Protein AF-A0A0S8F3Q8-F1 (afdb_monomer)

Solvent-accessible surface area (backbone atoms only — not comparable to full-atom values): 7599 Å² total; per-residue (Å²): 143,81,84,89,82,84,86,81,87,75,80,85,73,81,70,74,82,72,79,75,75,90,48,71,65,18,79,54,52,71,33,63,52,77,71,87,79,61,23,72,83,41,18,54,37,55,55,30,52,75,74,62,44,78,69,48,36,73,27,58,84,40,68,64,66,42,50,43,76,32,18,19,84,88,39,83,33,92,33,64,33,40,64,67,51,54,52,47,71,50,64,45,72,55,90,74,18,66,50,36,66,76,51,71,64,51,62,57,64,65,72,47,34,41,91,90,78,44,37,52,66,132

Structure (mmCIF, N/CA/C/O backbone):
data_AF-A0A0S8F3Q8-F1
#
_entry.id   AF-A0A0S8F3Q8-F1
#
loop_
_atom_site.group_PDB
_atom_site.id
_atom_site.type_symbol
_atom_site.label_atom_id
_atom_site.label_alt_id
_atom_site.label_comp_id
_atom_site.label_asym_id
_atom_site.label_entity_id
_atom_site.label_seq_id
_atom_site.pdbx_PDB_ins_code
_atom_site.Cartn_x
_atom_site.Cartn_y
_atom_site.Cartn_z
_atom_site.occupancy
_atom_site.B_iso_or_equiv
_atom_site.auth_seq_id
_atom_site.auth_comp_id
_atom_site.auth_asym_id
_atom_site.auth_atom_id
_atom_site.pdbx_PDB_model_num
ATOM 1 N N . MET A 1 1 ? -60.033 -34.494 5.088 1.00 49.19 1 MET A N 1
ATOM 2 C CA . MET A 1 1 ? -58.836 -34.216 4.268 1.00 49.19 1 MET A CA 1
ATOM 3 C C . MET A 1 1 ? -59.072 -32.893 3.548 1.00 49.19 1 MET A C 1
ATOM 5 O O . MET A 1 1 ? -59.793 -32.881 2.564 1.00 49.19 1 MET A O 1
ATOM 9 N N . ALA A 1 2 ? -58.575 -31.785 4.103 1.00 42.06 2 ALA A N 1
ATOM 10 C CA . ALA A 1 2 ? -58.500 -30.457 3.478 1.00 42.06 2 ALA A CA 1
ATOM 11 C C . ALA A 1 2 ? -57.442 -29.640 4.258 1.00 42.06 2 ALA A C 1
ATOM 13 O O . ALA A 1 2 ? -57.366 -29.827 5.476 1.00 42.06 2 ALA A O 1
ATOM 14 N N . PRO A 1 3 ? -56.578 -28.839 3.607 1.00 51.31 3 PRO A N 1
ATOM 15 C CA . PRO A 1 3 ? -55.283 -28.472 4.171 1.00 51.31 3 PRO A CA 1
ATOM 16 C C . PRO A 1 3 ? -55.301 -27.143 4.937 1.00 51.31 3 PRO A C 1
ATOM 18 O O . PRO A 1 3 ? -56.044 -26.219 4.615 1.00 51.31 3 PRO A O 1
ATOM 21 N N . LEU A 1 4 ? -54.435 -27.064 5.949 1.00 46.41 4 LEU A N 1
ATOM 22 C CA . LEU A 1 4 ? -54.076 -25.851 6.682 1.00 46.41 4 LEU A CA 1
ATOM 23 C C . LEU A 1 4 ? -53.267 -24.923 5.763 1.00 46.41 4 LEU A C 1
ATOM 25 O O . LEU A 1 4 ? -52.204 -25.314 5.287 1.00 46.41 4 LEU A O 1
ATOM 29 N N . ILE A 1 5 ? -53.741 -23.694 5.545 1.00 50.25 5 ILE A N 1
ATOM 30 C CA . ILE A 1 5 ? -52.959 -22.619 4.919 1.00 50.25 5 ILE A CA 1
ATOM 31 C C . ILE A 1 5 ? -52.619 -21.614 6.020 1.00 50.25 5 ILE A C 1
ATOM 33 O O . ILE A 1 5 ? -53.462 -20.825 6.440 1.00 50.25 5 ILE A O 1
ATOM 37 N N . ALA A 1 6 ? -51.383 -21.677 6.512 1.00 52.00 6 ALA A N 1
ATOM 38 C CA . ALA A 1 6 ? -50.804 -20.652 7.369 1.00 52.00 6 ALA A CA 1
ATOM 39 C C . ALA A 1 6 ? -50.209 -19.556 6.473 1.00 52.00 6 ALA A C 1
ATOM 41 O O . ALA A 1 6 ? -49.229 -19.791 5.768 1.00 52.00 6 ALA A O 1
ATOM 42 N N . LEU A 1 7 ? -50.826 -18.372 6.469 1.00 50.19 7 LEU A N 1
ATOM 43 C CA . LEU A 1 7 ? -50.321 -17.203 5.754 1.00 50.19 7 LEU A CA 1
ATOM 44 C C . LEU A 1 7 ? -49.417 -16.393 6.691 1.00 50.19 7 LEU A C 1
ATOM 46 O O . LEU A 1 7 ? -49.870 -15.517 7.425 1.00 50.19 7 LEU A O 1
ATOM 50 N N . SER A 1 8 ? -48.131 -16.724 6.680 1.00 52.34 8 SER A N 1
ATOM 51 C CA . SER A 1 8 ? -47.081 -15.976 7.369 1.00 52.34 8 SER A CA 1
ATOM 52 C C . SER A 1 8 ? -46.687 -14.760 6.524 1.00 52.34 8 SER A C 1
ATOM 54 O O . SER A 1 8 ? -45.931 -14.888 5.565 1.00 52.34 8 SER A O 1
ATOM 56 N N . LEU A 1 9 ? -47.193 -13.573 6.864 1.00 53.88 9 LEU A N 1
ATOM 57 C CA . LEU A 1 9 ? -46.690 -12.303 6.331 1.00 53.88 9 LEU A CA 1
ATOM 58 C C . LEU A 1 9 ? -45.475 -11.866 7.157 1.00 53.88 9 LEU A C 1
ATOM 60 O O . LEU A 1 9 ? -45.615 -11.180 8.167 1.00 53.88 9 LEU A O 1
ATOM 64 N N . LEU A 1 10 ? -44.280 -12.275 6.732 1.00 53.91 10 LEU A N 1
ATOM 65 C CA . LEU A 1 10 ? -43.033 -11.641 7.155 1.00 53.91 10 LEU A CA 1
ATOM 66 C C . LEU A 1 10 ? -42.607 -10.653 6.070 1.00 53.91 10 LEU A C 1
ATOM 68 O O . LEU A 1 10 ? -42.487 -11.000 4.896 1.00 53.91 10 LEU A O 1
ATOM 72 N N . GLY A 1 11 ? -42.470 -9.397 6.491 1.00 50.75 11 GLY A N 1
ATOM 73 C CA . GLY A 1 11 ? -42.171 -8.261 5.638 1.00 50.75 11 GLY A CA 1
ATOM 74 C C . GLY A 1 11 ? -40.846 -8.411 4.901 1.00 50.75 11 GLY A C 1
ATOM 75 O O . GLY A 1 11 ? -39.816 -8.730 5.488 1.00 50.75 11 GLY A O 1
ATOM 76 N N . PHE A 1 12 ? -40.879 -8.101 3.609 1.00 48.00 12 PHE A N 1
ATOM 77 C CA . PHE A 1 12 ? -39.684 -7.788 2.844 1.00 48.00 12 PHE A CA 1
ATOM 78 C C . PHE A 1 12 ? -39.239 -6.371 3.220 1.00 48.00 12 PHE A C 1
ATOM 80 O O . PHE A 1 12 ? -39.685 -5.380 2.643 1.00 48.00 12 PHE A O 1
ATOM 87 N N . GLY A 1 13 ? -38.374 -6.274 4.229 1.00 48.28 13 GLY A N 1
ATOM 88 C CA . GLY A 1 13 ? -37.495 -5.123 4.359 1.00 48.28 13 GLY A CA 1
ATOM 89 C C . GLY A 1 13 ? -36.527 -5.156 3.184 1.00 48.28 13 GLY A C 1
ATOM 90 O O . GLY A 1 13 ? -35.714 -6.071 3.084 1.00 48.28 13 GLY A O 1
ATOM 91 N N . ALA A 1 14 ? -36.635 -4.187 2.278 1.00 51.44 14 ALA A N 1
ATOM 92 C CA . ALA A 1 14 ? -35.609 -3.935 1.279 1.00 51.44 14 ALA A CA 1
ATOM 93 C C . ALA A 1 14 ? -34.358 -3.419 2.008 1.00 51.44 14 ALA A C 1
ATOM 95 O O . ALA A 1 14 ? -34.162 -2.215 2.161 1.00 51.44 14 ALA A O 1
ATOM 96 N N . ALA A 1 15 ? -33.542 -4.344 2.515 1.00 49.25 15 ALA A N 1
ATOM 97 C CA . ALA A 1 15 ? -32.150 -4.059 2.800 1.00 49.25 15 ALA A CA 1
ATOM 98 C C . ALA A 1 15 ? -31.518 -3.681 1.458 1.00 49.25 15 ALA A C 1
ATOM 100 O O . ALA A 1 15 ? -31.532 -4.477 0.517 1.00 49.25 15 ALA A O 1
ATOM 101 N N . GLY A 1 16 ? -31.062 -2.431 1.348 1.00 41.97 16 GLY A N 1
ATOM 102 C CA . GLY A 1 16 ? -30.281 -1.986 0.202 1.00 41.97 16 GLY A CA 1
ATOM 103 C C . GLY A 1 16 ? -29.152 -2.982 -0.030 1.00 41.97 16 GLY A C 1
ATOM 104 O O . GLY A 1 16 ? -28.513 -3.417 0.927 1.00 41.97 16 GLY A O 1
ATOM 105 N N . ALA A 1 17 ? -28.969 -3.388 -1.284 1.00 40.53 17 ALA A N 1
ATOM 106 C CA . ALA A 1 17 ? -27.881 -4.267 -1.664 1.00 40.53 17 ALA A CA 1
ATOM 107 C C . ALA A 1 17 ? -26.564 -3.594 -1.261 1.00 40.53 17 ALA A C 1
ATOM 109 O O . ALA A 1 17 ? -26.127 -2.641 -1.905 1.00 40.53 17 ALA A O 1
ATOM 110 N N . ALA A 1 18 ? -25.962 -4.062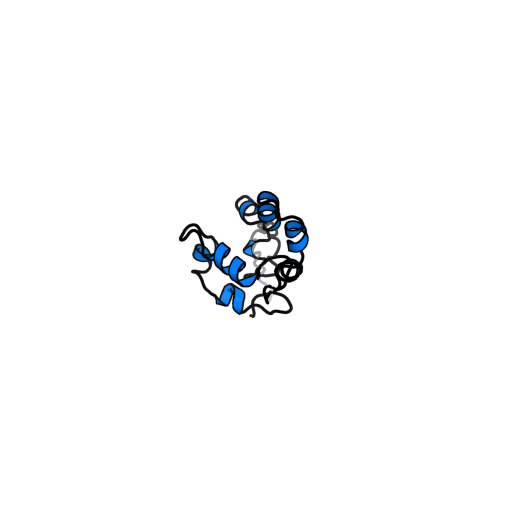 -0.170 1.00 48.56 18 ALA A N 1
ATOM 111 C CA . ALA A 1 18 ? -24.541 -3.878 0.031 1.00 48.56 18 ALA A CA 1
ATOM 112 C C . ALA A 1 18 ? -23.864 -4.569 -1.158 1.00 48.56 18 ALA A C 1
ATOM 114 O O . ALA A 1 18 ? -24.160 -5.735 -1.435 1.00 48.56 18 ALA A O 1
ATOM 115 N N . LEU A 1 19 ? -23.040 -3.834 -1.908 1.00 41.75 19 LEU A N 1
ATOM 116 C CA . LEU A 1 19 ? -22.158 -4.458 -2.887 1.00 41.75 19 LEU A CA 1
ATOM 117 C C . LEU A 1 19 ? -21.297 -5.469 -2.125 1.00 41.75 19 LEU A C 1
ATOM 119 O O . LEU A 1 19 ? -20.796 -5.157 -1.044 1.00 41.75 19 LEU A O 1
ATOM 123 N N . ALA A 1 20 ? -21.226 -6.697 -2.632 1.00 40.59 20 ALA A N 1
ATOM 124 C CA . ALA A 1 20 ? -20.398 -7.725 -2.028 1.00 40.59 20 ALA A CA 1
ATOM 125 C C . ALA A 1 20 ? -18.935 -7.267 -2.083 1.00 40.59 20 ALA A C 1
ATOM 127 O O . ALA A 1 20 ? -18.471 -6.810 -3.127 1.00 40.59 20 ALA A O 1
ATOM 128 N N . ASP A 1 21 ? -18.238 -7.359 -0.950 1.00 40.25 21 ASP A N 1
ATOM 129 C CA . ASP A 1 21 ? -16.780 -7.303 -0.926 1.00 40.25 21 ASP A CA 1
ATOM 130 C C . ASP A 1 21 ? -16.300 -8.590 -1.591 1.00 40.25 21 ASP A C 1
ATOM 132 O O . ASP A 1 21 ? -16.385 -9.670 -1.005 1.00 40.25 21 ASP A O 1
ATOM 136 N N . ASP A 1 22 ? -15.899 -8.483 -2.854 1.00 36.69 22 ASP A N 1
ATOM 137 C CA . ASP A 1 22 ? -15.490 -9.633 -3.653 1.00 36.69 22 ASP A CA 1
ATOM 138 C C . ASP A 1 22 ? -14.243 -10.328 -3.061 1.00 36.69 22 ASP A C 1
ATOM 140 O O . ASP A 1 22 ? -13.948 -11.453 -3.461 1.00 36.69 22 ASP A O 1
ATOM 144 N N . TYR A 1 23 ? -13.516 -9.694 -2.120 1.00 44.12 23 TYR A N 1
ATOM 145 C CA . TYR A 1 23 ? -12.223 -10.179 -1.619 1.00 44.12 23 TYR A CA 1
ATOM 146 C C . TYR A 1 23 ? -11.959 -9.794 -0.146 1.00 44.12 23 TYR A C 1
ATOM 148 O O . TYR A 1 23 ? -11.068 -8.975 0.133 1.00 44.12 23 TYR A O 1
ATOM 156 N N . PRO A 1 24 ? -12.678 -10.395 0.819 1.00 45.28 24 PRO A N 1
ATOM 157 C CA . PRO A 1 24 ? -12.474 -10.112 2.234 1.00 45.28 24 PRO A CA 1
ATOM 158 C C . PRO A 1 24 ? -11.023 -10.409 2.660 1.00 45.28 24 PRO A C 1
ATOM 160 O O . PRO A 1 24 ? -10.448 -11.439 2.325 1.00 45.28 24 PRO A O 1
ATOM 163 N N . GLU A 1 25 ? -10.434 -9.479 3.417 1.00 56.44 25 GLU A N 1
ATOM 164 C CA . GLU A 1 25 ? -9.136 -9.611 4.106 1.00 56.44 25 GLU A CA 1
ATOM 165 C C . GLU A 1 25 ? -7.846 -9.646 3.241 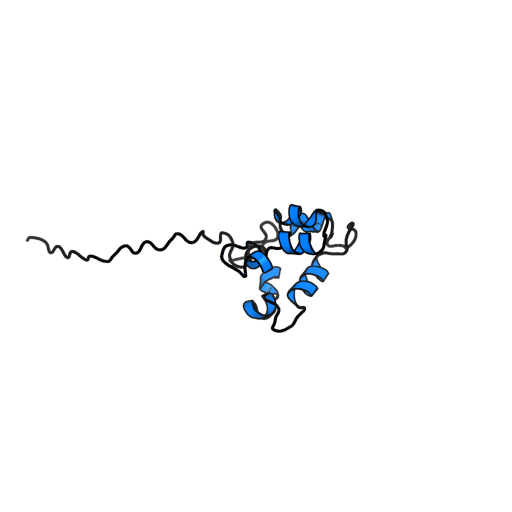1.00 56.44 25 GLU A C 1
ATOM 167 O O . GLU A 1 25 ? -6.763 -9.841 3.783 1.00 56.44 25 GLU A O 1
ATOM 172 N N . GLY A 1 26 ? -7.903 -9.366 1.928 1.00 60.34 26 GLY A N 1
ATOM 173 C CA . GLY A 1 26 ? -6.709 -9.128 1.083 1.00 60.34 26 GLY A CA 1
ATOM 174 C C . GLY A 1 26 ? -6.212 -7.667 1.090 1.00 60.34 26 GLY A C 1
ATOM 175 O O . GLY A 1 26 ? -6.850 -6.791 1.680 1.00 60.34 26 GLY A O 1
ATOM 176 N N . CYS A 1 27 ? -5.122 -7.342 0.368 1.00 64.06 27 CYS A N 1
ATOM 177 C CA . CYS A 1 27 ? -4.576 -5.965 0.285 1.00 64.06 27 CYS A CA 1
ATOM 178 C C . CYS A 1 27 ? -5.618 -4.906 -0.106 1.00 64.06 27 CYS A C 1
ATOM 180 O O . CYS A 1 27 ? -5.546 -3.753 0.320 1.00 64.06 27 CYS A O 1
ATOM 182 N N . VAL A 1 28 ? -6.563 -5.280 -0.965 1.00 60.66 28 VAL A N 1
ATOM 183 C CA . VAL A 1 28 ? -7.567 -4.358 -1.496 1.00 60.66 28 VAL A CA 1
ATOM 184 C C . VAL A 1 28 ? -8.736 -4.154 -0.537 1.00 60.66 28 VAL A C 1
ATOM 186 O O . VAL A 1 28 ? -9.321 -3.081 -0.582 1.00 60.66 28 VAL A O 1
ATOM 189 N N . SER A 1 29 ? -8.992 -5.071 0.403 1.00 63.31 29 SER A N 1
ATOM 190 C CA . SER A 1 29 ? -10.147 -5.027 1.321 1.00 63.31 29 SER A CA 1
ATOM 191 C C . SER A 1 29 ? -10.229 -3.743 2.162 1.00 63.31 29 SER A C 1
ATOM 193 O O . SER A 1 29 ? -11.310 -3.231 2.437 1.00 63.31 29 SER A O 1
ATOM 195 N N . CYS A 1 30 ? -9.083 -3.167 2.543 1.00 66.81 30 CYS A N 1
ATOM 196 C CA . CYS A 1 30 ? -9.023 -1.907 3.297 1.00 66.81 30 CYS A CA 1
ATOM 197 C C . CYS A 1 30 ? -8.815 -0.667 2.409 1.00 66.81 30 CYS A C 1
ATOM 199 O O . CYS A 1 30 ? -9.027 0.459 2.864 1.00 66.81 30 CYS A O 1
ATOM 201 N N . HIS A 1 31 ? -8.389 -0.859 1.158 1.00 75.88 31 HIS A N 1
ATOM 202 C CA . HIS A 1 31 ? -8.018 0.214 0.232 1.00 75.88 31 HIS A CA 1
ATOM 203 C C . HIS A 1 31 ? -9.068 0.478 -0.867 1.00 75.88 31 HIS A C 1
ATOM 205 O O . HIS A 1 31 ? -8.966 1.495 -1.557 1.00 75.88 31 HIS A O 1
ATOM 211 N N . VAL A 1 32 ? -10.093 -0.371 -1.012 1.00 64.50 32 VAL A N 1
ATOM 212 C CA . VAL A 1 32 ? -11.262 -0.206 -1.902 1.00 64.50 32 VAL A CA 1
ATOM 213 C C . VAL A 1 32 ? -12.369 0.553 -1.174 1.00 64.50 32 VAL A C 1
ATOM 215 O O . VAL A 1 32 ? -13.308 0.007 -0.618 1.00 64.50 32 VAL A O 1
ATOM 218 N N . GLY A 1 33 ? -12.184 1.862 -1.047 1.00 56.34 33 GLY A N 1
ATOM 219 C CA . GLY A 1 33 ? -13.098 2.690 -0.269 1.00 56.34 33 GLY A CA 1
ATOM 220 C C . GLY A 1 33 ? -14.502 2.793 -0.873 1.00 56.34 33 GLY A C 1
ATOM 221 O O . GLY A 1 33 ? -14.664 3.564 -1.817 1.00 56.34 33 GLY A O 1
ATOM 222 N N . ASP A 1 34 ? -15.486 2.161 -0.227 1.00 49.00 34 ASP A N 1
ATOM 223 C CA . ASP A 1 34 ? -16.917 2.307 -0.516 1.00 49.00 34 ASP A CA 1
ATOM 224 C C . ASP A 1 34 ? -17.697 2.751 0.757 1.00 49.00 34 ASP A C 1
ATOM 226 O O . ASP A 1 34 ? -17.913 1.976 1.684 1.00 49.00 34 ASP A O 1
ATOM 230 N N . GLU A 1 35 ? -18.122 4.029 0.777 1.00 48.50 35 GLU A N 1
ATOM 231 C CA . GLU A 1 35 ? -19.119 4.677 1.679 1.00 48.50 35 GLU A CA 1
ATOM 232 C C . GLU A 1 35 ? -18.780 4.949 3.181 1.00 48.50 35 GLU A C 1
ATOM 234 O O . GLU A 1 35 ? -17.818 4.444 3.758 1.00 48.50 35 GLU A O 1
ATOM 239 N N . PRO A 1 36 ? -19.493 5.906 3.819 1.00 49.41 36 PRO A N 1
ATOM 240 C CA . PRO A 1 36 ? -19.176 7.327 3.831 1.00 49.41 36 PRO A CA 1
ATOM 241 C C . PRO A 1 36 ? -18.178 7.681 4.956 1.00 49.41 36 PRO A C 1
ATOM 243 O O . PRO A 1 36 ? -18.510 7.652 6.136 1.00 49.41 36 PRO A O 1
ATOM 246 N N . LYS A 1 37 ? -16.958 8.102 4.583 1.00 50.25 37 LYS A N 1
ATOM 247 C CA . LYS A 1 37 ? -15.911 8.669 5.472 1.00 50.25 37 LYS A CA 1
ATOM 248 C C . LYS A 1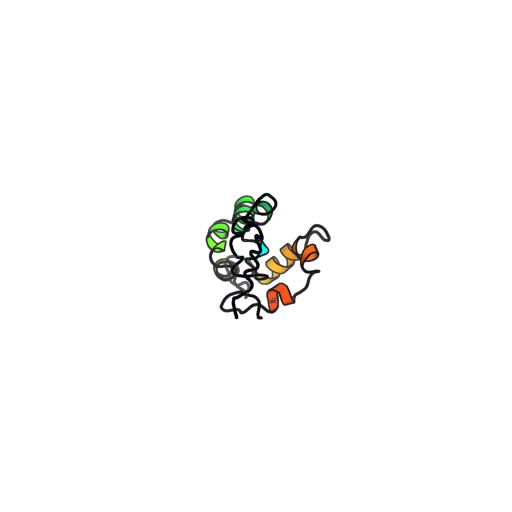 37 ? -15.629 7.797 6.718 1.00 50.25 37 LYS A C 1
ATOM 250 O O . LYS A 1 37 ? -16.066 8.119 7.821 1.00 50.25 37 LYS A O 1
ATOM 255 N N . PRO A 1 38 ? -14.819 6.739 6.540 1.00 52.81 38 PRO A N 1
ATOM 256 C CA . PRO A 1 38 ? -13.383 6.966 6.355 1.00 52.81 38 PRO A CA 1
ATOM 257 C C . PRO A 1 38 ? -12.794 6.346 5.077 1.00 52.81 38 PRO A C 1
ATOM 259 O O . PRO A 1 38 ? -11.586 6.416 4.880 1.00 52.81 38 PRO A O 1
ATOM 262 N N . ALA A 1 39 ? -13.632 5.831 4.173 1.00 53.31 39 ALA A N 1
ATOM 263 C CA . ALA A 1 39 ? -13.235 5.216 2.902 1.00 53.31 39 ALA A CA 1
ATOM 264 C C . ALA A 1 39 ? -12.196 6.034 2.101 1.00 53.31 39 ALA A C 1
ATOM 266 O O . ALA A 1 39 ? -11.158 5.510 1.715 1.00 53.31 39 ALA A O 1
ATOM 267 N N . ALA A 1 40 ? -12.402 7.346 1.931 1.00 52.50 40 ALA A N 1
ATOM 268 C CA . ALA A 1 40 ? -11.466 8.207 1.196 1.00 52.50 40 ALA A CA 1
ATOM 269 C C . ALA A 1 40 ? -10.102 8.392 1.889 1.00 52.50 40 ALA A C 1
ATOM 271 O O . ALA A 1 40 ? -9.106 8.600 1.206 1.00 52.50 40 ALA A O 1
ATOM 272 N N . ALA A 1 41 ? -10.041 8.303 3.224 1.00 61.81 41 ALA A N 1
ATOM 273 C CA . ALA A 1 41 ? -8.788 8.450 3.965 1.00 61.81 41 ALA A CA 1
ATOM 274 C C . ALA A 1 41 ? -7.863 7.241 3.786 1.00 61.81 41 ALA A C 1
ATOM 276 O O . ALA A 1 41 ? -6.672 7.368 4.042 1.00 61.81 41 ALA A O 1
ATOM 277 N N . TYR A 1 42 ? -8.403 6.097 3.354 1.00 71.38 42 TYR A N 1
ATOM 278 C CA . TYR A 1 42 ? -7.661 4.855 3.130 1.00 71.38 42 TYR A CA 1
ATOM 279 C C . TYR A 1 42 ? -7.599 4.449 1.658 1.00 71.38 42 TYR A C 1
ATOM 281 O O . TYR A 1 42 ? -6.946 3.468 1.327 1.00 71.38 42 TYR A O 1
ATOM 289 N N . ARG A 1 43 ? -8.213 5.214 0.751 1.00 78.38 43 ARG A N 1
ATOM 290 C CA . ARG A 1 43 ? -8.039 5.041 -0.694 1.00 78.38 43 ARG A CA 1
ATOM 291 C C . ARG A 1 43 ? -6.576 5.270 -1.064 1.00 78.38 43 ARG A C 1
ATOM 293 O O . ARG A 1 43 ? -6.089 6.401 -1.040 1.00 78.38 43 ARG A O 1
ATOM 300 N N . LEU A 1 44 ? -5.878 4.185 -1.397 1.00 81.94 44 LEU A N 1
ATOM 301 C CA . LEU A 1 44 ? -4.436 4.209 -1.641 1.00 81.94 44 LEU A CA 1
ATOM 302 C C . LEU A 1 44 ? -4.067 5.132 -2.809 1.00 81.94 44 LEU A C 1
ATOM 304 O O . LEU A 1 44 ? -3.065 5.834 -2.754 1.00 81.94 44 LEU A O 1
ATOM 308 N N . ASP A 1 45 ? -4.894 5.183 -3.851 1.00 83.12 45 ASP A N 1
ATOM 309 C CA . ASP A 1 45 ? -4.689 6.075 -4.993 1.00 83.12 45 ASP A CA 1
ATOM 310 C C . ASP A 1 45 ? -4.712 7.555 -4.594 1.00 83.12 45 ASP A C 1
ATOM 312 O O . ASP A 1 45 ? -3.870 8.324 -5.060 1.00 83.12 45 ASP A O 1
ATOM 316 N N . LEU A 1 46 ? -5.621 7.939 -3.693 1.00 84.12 46 LEU A N 1
ATOM 317 C CA . LEU A 1 46 ? -5.716 9.308 -3.185 1.00 84.12 46 LEU A CA 1
ATOM 318 C C . LEU A 1 46 ? -4.539 9.656 -2.270 1.00 84.12 46 LEU A C 1
ATOM 320 O O . LEU A 1 46 ? -3.944 10.718 -2.434 1.00 84.12 46 LEU A O 1
ATOM 324 N N . GLN A 1 47 ? -4.155 8.750 -1.367 1.00 84.94 47 GLN A N 1
ATOM 325 C CA . GLN A 1 47 ? -2.990 8.943 -0.496 1.00 84.94 47 GLN A CA 1
ATOM 326 C C . GLN A 1 47 ? -1.694 9.099 -1.306 1.00 84.94 47 GLN A C 1
ATOM 328 O O . GLN A 1 47 ? -0.877 9.977 -1.032 1.00 84.94 47 GLN A O 1
ATOM 333 N N . LEU A 1 48 ? -1.515 8.273 -2.341 1.00 89.06 48 LEU A N 1
ATOM 334 C CA . LEU A 1 48 ? -0.363 8.352 -3.238 1.00 89.06 48 LEU A CA 1
ATOM 335 C C . LEU A 1 48 ? -0.366 9.648 -4.060 1.00 89.06 48 LEU A C 1
ATOM 337 O O . LEU A 1 48 ? 0.697 10.225 -4.293 1.00 89.06 48 LEU A O 1
ATOM 341 N N . ALA A 1 49 ? -1.537 10.132 -4.482 1.00 88.19 49 ALA A N 1
ATOM 342 C CA . ALA A 1 49 ? -1.656 11.419 -5.160 1.00 88.19 49 ALA A CA 1
ATOM 343 C C . ALA A 1 49 ? -1.306 12.596 -4.233 1.00 88.19 49 ALA A C 1
ATOM 345 O O . ALA A 1 49 ? -0.587 13.502 -4.655 1.00 88.19 49 ALA A O 1
ATOM 346 N N . GLU A 1 50 ? -1.754 12.565 -2.974 1.00 87.69 50 GLU A N 1
ATOM 347 C CA . GLU A 1 50 ? -1.492 13.612 -1.975 1.00 87.69 50 GLU A CA 1
ATOM 348 C C . GLU A 1 50 ? 0.007 13.803 -1.712 1.00 87.69 50 GLU A C 1
ATOM 350 O O . GLU A 1 50 ? 0.485 14.934 -1.627 1.00 87.69 50 GLU A O 1
ATOM 355 N N . ILE A 1 51 ? 0.772 12.711 -1.665 1.00 88.81 51 ILE A N 1
ATOM 356 C CA . ILE A 1 51 ? 2.231 12.767 -1.485 1.00 88.81 51 ILE A CA 1
ATOM 357 C C . ILE A 1 51 ? 3.002 12.970 -2.803 1.00 88.81 51 ILE A C 1
ATOM 359 O O . ILE A 1 51 ? 4.232 12.929 -2.809 1.00 88.81 51 ILE A O 1
ATOM 363 N N . GLY A 1 52 ? 2.309 13.164 -3.931 1.00 90.94 52 GLY A N 1
ATOM 364 C CA . GLY A 1 52 ? 2.932 13.392 -5.235 1.00 90.94 52 GLY A CA 1
ATOM 365 C C . GLY A 1 52 ? 3.654 12.170 -5.812 1.00 90.94 52 GLY A C 1
ATOM 366 O O . GLY A 1 52 ? 4.645 12.324 -6.527 1.00 90.94 52 GLY A O 1
ATOM 367 N N . HIS A 1 53 ? 3.174 10.953 -5.534 1.00 91.94 53 HIS A N 1
ATOM 368 C CA . HIS A 1 53 ? 3.810 9.683 -5.911 1.00 91.94 53 HIS A CA 1
ATOM 369 C C . HIS A 1 53 ? 3.677 9.339 -7.411 1.00 91.94 53 HIS A C 1
ATOM 371 O O . HIS A 1 53 ? 3.354 8.208 -7.779 1.00 91.94 53 HIS A O 1
ATOM 377 N N . GLY A 1 54 ? 3.917 10.294 -8.312 1.00 90.31 54 GLY A N 1
ATOM 378 C CA . GLY A 1 54 ? 3.927 10.099 -9.766 1.00 90.31 54 GLY A CA 1
ATOM 379 C C . GLY A 1 54 ? 2.791 9.203 -10.281 1.00 90.31 54 GLY A C 1
ATOM 380 O O . GLY A 1 54 ? 1.618 9.444 -10.016 1.00 90.31 54 GLY A O 1
ATOM 381 N N . LYS A 1 55 ? 3.152 8.121 -10.986 1.00 89.62 55 LYS A N 1
ATOM 382 C CA . LYS A 1 55 ? 2.198 7.135 -11.536 1.00 89.62 55 LYS A CA 1
ATOM 383 C C . LYS A 1 55 ? 1.622 6.162 -10.494 1.00 89.62 55 LYS A C 1
ATOM 385 O O . LYS A 1 55 ? 0.899 5.248 -10.871 1.00 89.62 55 LYS A O 1
ATOM 390 N N . GLY A 1 56 ? 1.946 6.308 -9.210 1.00 86.94 56 GLY A N 1
ATOM 391 C CA . GLY A 1 56 ? 1.571 5.377 -8.139 1.00 86.94 56 GLY A CA 1
ATOM 392 C C . GLY A 1 56 ? 0.063 5.166 -8.042 1.00 86.94 56 GLY A C 1
ATOM 393 O O . GLY A 1 56 ? -0.388 4.025 -8.029 1.00 86.94 56 GLY A O 1
ATOM 394 N N . GLY A 1 57 ? -0.717 6.250 -8.102 1.00 85.56 57 GLY A N 1
ATOM 395 C CA . GLY A 1 57 ? -2.180 6.175 -8.091 1.00 85.56 57 GLY A CA 1
ATOM 396 C C . GLY A 1 57 ? -2.773 5.400 -9.274 1.00 85.56 57 GLY A C 1
ATOM 397 O O . GLY A 1 57 ? -3.782 4.730 -9.117 1.00 85.56 57 GLY A O 1
ATOM 398 N N . GLU A 1 58 ? -2.129 5.405 -10.446 1.00 87.12 58 GLU A N 1
ATOM 399 C CA . GLU A 1 58 ? -2.575 4.605 -11.598 1.00 87.12 58 GLU A CA 1
ATOM 400 C C . GLU A 1 58 ? -2.277 3.108 -11.421 1.00 87.12 58 GLU A C 1
ATOM 402 O O . GLU A 1 58 ? -2.952 2.264 -12.015 1.00 87.12 58 GLU A O 1
ATOM 407 N N . ARG A 1 59 ? -1.251 2.769 -10.628 1.00 88.31 59 ARG A N 1
ATOM 408 C CA . ARG A 1 59 ? -0.793 1.389 -10.403 1.00 88.31 59 ARG A CA 1
ATOM 409 C C . ARG A 1 59 ? -1.584 0.642 -9.336 1.00 88.31 59 ARG A C 1
ATOM 411 O O . ARG A 1 59 ? -1.459 -0.576 -9.262 1.00 88.31 59 ARG A O 1
ATOM 418 N N . THR A 1 60 ? -2.443 1.327 -8.588 1.00 83.00 60 THR A N 1
ATOM 419 C CA . THR A 1 60 ? -3.323 0.715 -7.577 1.00 83.00 60 THR A CA 1
ATOM 420 C C . THR A 1 60 ? -4.384 -0.219 -8.169 1.00 83.00 60 THR A C 1
ATOM 422 O O . THR A 1 60 ? -5.014 -0.970 -7.436 1.00 83.00 60 THR A O 1
ATOM 425 N N . LYS A 1 61 ? -4.560 -0.228 -9.497 1.00 80.06 61 LYS A N 1
ATOM 426 C CA . LYS A 1 61 ? -5.445 -1.168 -10.205 1.00 80.06 61 LYS A CA 1
ATOM 427 C C . LYS A 1 61 ? -4.951 -2.619 -10.182 1.00 80.06 61 LYS A C 1
ATOM 429 O O . LYS A 1 61 ? -5.722 -3.520 -10.478 1.00 80.06 61 LYS A O 1
ATOM 434 N N . GLU A 1 62 ? -3.672 -2.833 -9.880 1.00 77.75 62 GLU A N 1
ATOM 435 C CA . GLU A 1 62 ? -3.009 -4.142 -9.896 1.00 77.75 62 GLU A CA 1
ATOM 436 C C . GLU A 1 62 ? -2.203 -4.324 -8.595 1.00 77.75 62 GLU A C 1
ATOM 438 O O . GLU A 1 62 ? -0.992 -4.493 -8.647 1.00 77.75 62 GLU A O 1
ATOM 443 N N . ILE A 1 63 ? -2.797 -4.196 -7.406 1.00 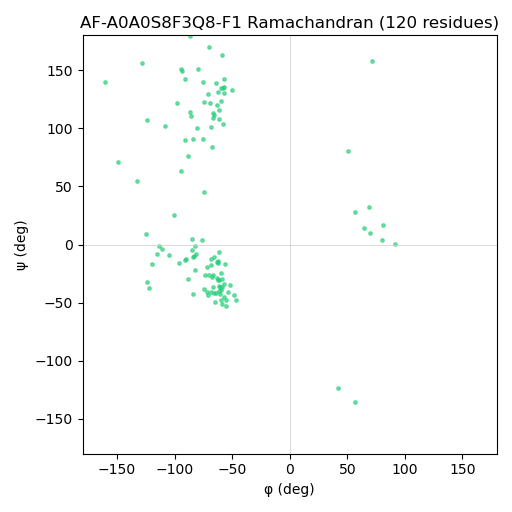79.81 63 ILE A N 1
ATOM 444 C CA . ILE A 1 63 ? -2.028 -4.288 -6.146 1.00 79.81 63 ILE A CA 1
ATOM 445 C C . ILE A 1 63 ? -1.655 -5.742 -5.826 1.00 79.81 63 ILE A C 1
ATOM 447 O O . ILE A 1 63 ? -2.508 -6.613 -5.969 1.00 79.81 63 ILE A O 1
ATOM 451 N N . PRO A 1 64 ? -0.426 -6.004 -5.330 1.00 80.94 64 PRO A N 1
ATOM 452 C CA . PRO A 1 64 ? 0.763 -5.146 -5.275 1.00 80.94 64 PRO A CA 1
ATOM 453 C C . PRO A 1 64 ? 1.607 -5.169 -6.566 1.00 80.94 64 PRO A C 1
ATOM 455 O O . PRO A 1 64 ? 2.570 -4.409 -6.677 1.00 80.94 64 PRO A O 1
ATOM 458 N N . THR A 1 65 ? 1.272 -6.002 -7.556 1.00 84.81 65 THR A N 1
ATOM 459 C CA . THR A 1 65 ? 2.022 -6.181 -8.818 1.00 84.81 65 THR A CA 1
ATOM 460 C C . THR A 1 65 ? 2.394 -4.869 -9.524 1.00 84.81 65 THR A C 1
ATOM 462 O O . THR A 1 65 ? 3.526 -4.682 -9.972 1.00 84.81 65 THR A O 1
ATOM 465 N N . GLY A 1 66 ? 1.470 -3.916 -9.599 1.00 87.31 66 GLY A N 1
ATOM 466 C CA . GLY A 1 66 ? 1.663 -2.598 -10.187 1.00 87.31 66 GLY A CA 1
ATOM 467 C C . GLY A 1 66 ? 2.727 -1.771 -9.464 1.00 87.31 66 GLY A C 1
ATOM 468 O O . GLY A 1 66 ? 3.425 -0.989 -10.112 1.00 87.31 66 GLY A O 1
ATOM 469 N N . CYS A 1 67 ? 2.894 -1.975 -8.157 1.00 89.25 67 CYS A N 1
ATOM 470 C CA . CYS A 1 67 ? 3.877 -1.296 -7.315 1.00 89.25 67 CYS A CA 1
ATOM 471 C C . CYS A 1 67 ? 5.294 -1.835 -7.568 1.00 89.25 67 CYS A C 1
ATOM 473 O O . CYS A 1 67 ? 6.245 -1.052 -7.666 1.00 89.25 67 CYS A O 1
ATOM 475 N N . TYR A 1 68 ? 5.430 -3.152 -7.774 1.00 89.06 68 TYR A N 1
ATOM 476 C CA . TYR A 1 68 ? 6.710 -3.805 -8.084 1.00 89.06 68 TYR A CA 1
ATOM 477 C C . TYR A 1 68 ? 7.346 -3.329 -9.394 1.00 89.06 68 TYR A C 1
ATOM 479 O O . TYR A 1 68 ? 8.547 -3.489 -9.588 1.00 89.06 68 TYR A O 1
ATOM 487 N N . ARG A 1 69 ? 6.583 -2.664 -10.272 1.00 91.50 69 ARG A N 1
ATOM 488 C CA . ARG A 1 69 ? 7.118 -2.038 -11.494 1.00 91.50 69 ARG A CA 1
ATOM 489 C C . ARG A 1 69 ? 8.177 -0.965 -11.210 1.00 91.50 69 ARG A C 1
ATOM 491 O O . ARG A 1 69 ? 8.979 -0.672 -12.092 1.00 91.50 69 ARG A O 1
ATOM 498 N N . CYS A 1 70 ? 8.158 -0.358 -10.021 1.00 94.75 70 CYS A N 1
ATOM 499 C CA . CYS A 1 70 ? 9.185 0.591 -9.581 1.00 94.75 70 CYS A CA 1
ATOM 500 C C . CYS A 1 70 ? 9.856 0.158 -8.275 1.00 94.75 70 CYS A C 1
ATOM 502 O O . CYS A 1 70 ? 11.061 0.337 -8.147 1.00 94.75 70 CYS A O 1
ATOM 504 N N . HIS A 1 71 ? 9.105 -0.425 -7.341 1.00 92.69 71 HIS A N 1
ATOM 505 C CA . HIS A 1 71 ? 9.600 -0.895 -6.048 1.00 92.69 71 HIS A CA 1
ATOM 506 C C . HIS A 1 71 ? 9.976 -2.382 -6.098 1.00 92.69 71 HIS A C 1
ATOM 508 O O . HIS A 1 71 ? 9.329 -3.203 -5.449 1.00 92.69 71 HIS A O 1
ATOM 514 N N . ALA A 1 72 ? 10.973 -2.752 -6.903 1.00 88.19 72 ALA A N 1
ATOM 515 C CA . ALA A 1 72 ? 11.357 -4.155 -7.090 1.00 88.19 72 ALA A CA 1
ATOM 516 C C . ALA A 1 72 ? 11.714 -4.839 -5.756 1.00 88.19 72 ALA A C 1
ATOM 518 O O . ALA A 1 72 ? 12.306 -4.218 -4.875 1.00 88.19 72 ALA A O 1
ATOM 519 N N . SER A 1 73 ? 11.354 -6.114 -5.591 1.00 81.88 73 SER A N 1
ATOM 520 C CA . SER A 1 73 ? 11.530 -6.841 -4.321 1.00 81.88 73 SER A CA 1
ATOM 521 C C . SER A 1 73 ? 12.991 -6.994 -3.890 1.00 81.88 73 SER A C 1
ATOM 523 O O . SER A 1 73 ? 13.269 -7.050 -2.696 1.00 81.88 73 SER A O 1
ATOM 525 N N . ASP A 1 74 ? 13.910 -7.040 -4.851 1.00 81.75 74 ASP A N 1
ATOM 526 C CA . ASP A 1 74 ? 15.365 -7.079 -4.651 1.00 81.75 74 ASP A CA 1
ATOM 527 C C . ASP A 1 74 ? 15.984 -5.693 -4.389 1.00 81.75 74 ASP A C 1
ATOM 529 O O . ASP A 1 74 ? 17.153 -5.595 -4.024 1.00 81.75 74 ASP A O 1
ATOM 533 N N . GLY A 1 75 ? 15.202 -4.619 -4.531 1.00 83.62 75 GLY A N 1
ATOM 534 C CA . GLY A 1 75 ? 15.657 -3.242 -4.372 1.00 83.62 75 GLY A CA 1
ATOM 535 C C . GLY A 1 75 ? 16.389 -2.660 -5.583 1.00 83.62 75 GLY A C 1
ATOM 536 O O . GLY A 1 75 ? 16.821 -1.513 -5.501 1.00 83.62 75 GLY A O 1
ATOM 537 N N . GLU A 1 76 ? 16.495 -3.383 -6.703 1.00 87.06 76 GLU A N 1
ATOM 538 C CA . GLU A 1 76 ? 17.159 -2.902 -7.930 1.00 87.06 76 GLU A CA 1
ATOM 539 C C . GLU A 1 76 ? 16.254 -2.005 -8.800 1.00 87.06 7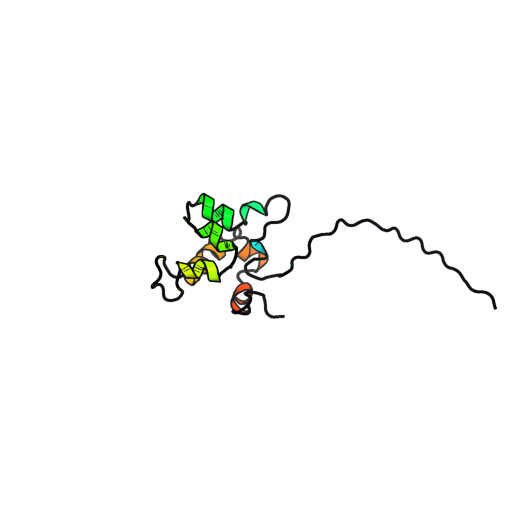6 GLU A C 1
ATOM 541 O O . GLU A 1 76 ? 16.660 -1.498 -9.848 1.00 87.06 76 GLU A O 1
ATOM 546 N N . GLY A 1 77 ? 15.008 -1.792 -8.372 1.00 86.06 77 GLY A N 1
ATOM 547 C CA . GLY A 1 77 ? 14.043 -0.937 -9.051 1.00 86.06 77 GLY A CA 1
ATOM 548 C C . GLY A 1 77 ? 14.374 0.557 -8.968 1.00 86.06 77 GLY A C 1
ATOM 549 O O . GLY A 1 77 ? 15.220 1.010 -8.201 1.00 86.06 77 GLY A O 1
ATOM 550 N N . ALA A 1 78 ? 13.643 1.363 -9.744 1.00 89.56 78 ALA A N 1
ATOM 551 C CA . ALA A 1 78 ? 13.752 2.827 -9.705 1.00 89.56 78 ALA A CA 1
ATOM 552 C C . ALA A 1 78 ? 13.353 3.435 -8.343 1.00 89.56 78 ALA A C 1
ATOM 554 O O . ALA A 1 78 ? 13.626 4.605 -8.080 1.00 89.56 78 ALA A O 1
ATOM 555 N N . ALA A 1 79 ? 12.689 2.650 -7.496 1.00 87.38 79 ALA A N 1
ATOM 556 C CA . ALA A 1 79 ? 12.399 2.957 -6.110 1.00 87.38 79 ALA A CA 1
ATOM 557 C C . ALA A 1 79 ? 12.858 1.793 -5.216 1.00 87.38 79 ALA A C 1
ATOM 559 O O . ALA A 1 79 ? 12.956 0.651 -5.666 1.00 87.38 79 ALA A O 1
ATOM 560 N N . GLY A 1 80 ? 13.126 2.081 -3.937 1.00 88.31 80 GLY A N 1
ATOM 561 C CA . GLY A 1 80 ? 13.537 1.057 -2.972 1.00 88.31 80 GLY A CA 1
ATOM 562 C C . GLY A 1 80 ? 12.501 -0.065 -2.816 1.00 88.31 80 GLY A C 1
ATOM 563 O O . GLY A 1 80 ? 11.335 0.097 -3.183 1.00 88.31 80 GLY A O 1
ATOM 564 N N . ALA A 1 81 ? 12.922 -1.193 -2.244 1.00 88.44 81 ALA A N 1
ATOM 565 C CA . ALA A 1 81 ? 12.106 -2.403 -2.171 1.00 88.44 81 ALA A CA 1
ATOM 566 C C . ALA A 1 81 ? 10.750 -2.195 -1.480 1.00 88.44 81 ALA A C 1
ATOM 568 O O . ALA A 1 81 ? 10.676 -1.586 -0.413 1.00 88.44 81 ALA A O 1
ATOM 569 N N . LEU A 1 82 ? 9.677 -2.741 -2.067 1.00 87.62 82 LEU A N 1
ATOM 570 C CA . LEU A 1 82 ? 8.302 -2.511 -1.604 1.00 87.62 82 LEU A CA 1
ATOM 571 C C . LEU A 1 82 ? 8.036 -3.066 -0.197 1.00 87.62 82 LEU A C 1
ATOM 573 O O . LEU A 1 82 ? 7.384 -2.407 0.609 1.00 87.62 82 LEU A O 1
ATOM 577 N N . GLY A 1 83 ? 8.544 -4.265 0.106 1.00 86.06 83 GLY A N 1
ATOM 578 C CA . GLY A 1 83 ? 8.264 -4.980 1.359 1.00 86.06 83 GLY A CA 1
ATOM 579 C C . GLY A 1 83 ? 8.583 -4.167 2.622 1.00 86.06 83 GLY A C 1
ATOM 580 O O . GLY A 1 83 ? 7.697 -3.975 3.454 1.00 86.06 83 GLY A O 1
ATOM 581 N N . PRO A 1 84 ? 9.804 -3.614 2.762 1.00 88.44 84 PRO A N 1
ATOM 582 C CA . PRO A 1 84 ? 10.136 -2.721 3.870 1.00 88.44 84 PRO A CA 1
ATOM 583 C C . PRO A 1 84 ? 9.182 -1.529 4.024 1.00 88.44 84 PRO A C 1
ATOM 585 O O . PRO A 1 84 ? 8.801 -1.201 5.147 1.00 88.44 84 PRO A O 1
ATOM 588 N N . TYR A 1 85 ? 8.750 -0.903 2.923 1.00 87.88 85 TYR A N 1
ATOM 589 C CA . TYR A 1 85 ? 7.800 0.212 2.986 1.00 87.88 85 TYR A CA 1
ATOM 590 C C . TYR A 1 85 ? 6.411 -0.234 3.437 1.00 87.88 85 TYR A C 1
ATOM 592 O O . TYR A 1 85 ? 5.813 0.449 4.268 1.00 87.88 85 TYR A O 1
ATOM 600 N N . ILE A 1 86 ? 5.923 -1.384 2.952 1.00 87.25 86 ILE A N 1
ATOM 601 C CA . ILE A 1 86 ? 4.653 -1.970 3.404 1.00 87.25 86 ILE A CA 1
ATOM 602 C C . ILE A 1 86 ? 4.682 -2.159 4.922 1.00 87.25 86 ILE A C 1
ATOM 604 O O . ILE A 1 86 ? 3.757 -1.715 5.597 1.00 87.25 86 ILE A O 1
ATOM 608 N N . HIS A 1 87 ? 5.750 -2.731 5.482 1.00 88.50 87 HIS A N 1
ATOM 609 C CA . HIS A 1 87 ? 5.856 -2.884 6.934 1.00 88.50 87 HIS A CA 1
ATOM 610 C C . HIS A 1 87 ? 5.809 -1.539 7.663 1.00 88.50 87 HIS A C 1
ATOM 612 O O . HIS A 1 87 ? 5.046 -1.382 8.612 1.00 88.50 87 HIS A O 1
ATOM 618 N N . VAL A 1 88 ? 6.582 -0.548 7.209 1.00 89.62 88 VAL A N 1
ATOM 619 C CA . VAL A 1 88 ? 6.637 0.767 7.865 1.00 89.62 88 VAL A CA 1
ATOM 620 C C . VAL A 1 88 ? 5.257 1.420 7.912 1.00 89.62 88 VAL A C 1
ATOM 622 O O . VAL A 1 88 ? 4.803 1.800 8.990 1.00 89.62 88 VAL A O 1
ATOM 625 N N . VAL A 1 89 ? 4.549 1.511 6.783 1.00 88.19 89 VAL A N 1
ATOM 626 C CA . VAL A 1 89 ? 3.267 2.236 6.736 1.00 88.19 89 VAL A CA 1
ATOM 627 C C . VAL A 1 89 ? 2.145 1.526 7.503 1.00 88.19 89 VAL A C 1
ATOM 629 O O . VAL A 1 89 ? 1.254 2.196 8.029 1.00 88.19 89 VAL A O 1
ATOM 632 N N . HIS A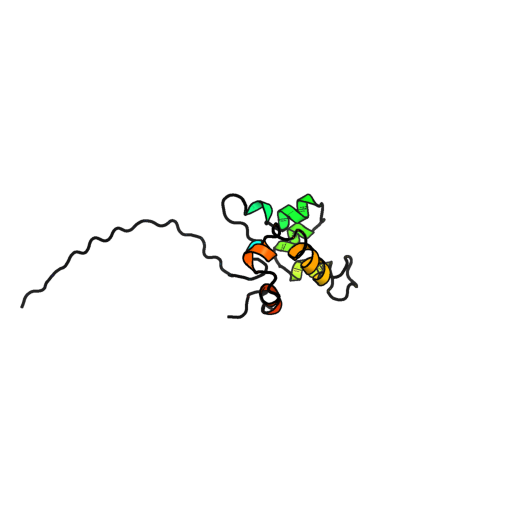 1 90 ? 2.217 0.201 7.657 1.00 88.62 90 HIS A N 1
ATOM 633 C CA . HIS A 1 90 ? 1.224 -0.586 8.399 1.00 88.62 90 HIS A CA 1
ATOM 634 C C . HIS A 1 90 ? 1.558 -0.765 9.892 1.00 88.62 90 HIS A C 1
ATOM 636 O O . HIS A 1 90 ? 0.676 -1.126 10.663 1.00 88.62 90 HIS A O 1
ATOM 642 N N . PHE A 1 91 ? 2.782 -0.455 10.336 1.00 89.88 91 PHE A N 1
ATOM 643 C CA . PHE A 1 91 ? 3.180 -0.558 11.752 1.00 89.88 91 PHE A CA 1
ATOM 644 C C . PHE A 1 91 ? 3.521 0.784 12.417 1.00 89.88 91 PHE A C 1
ATOM 646 O O . PHE A 1 91 ? 3.689 0.853 13.636 1.00 89.88 91 PHE A O 1
ATOM 653 N N . GLN A 1 92 ? 3.594 1.880 11.660 1.00 88.75 92 GLN A N 1
ATOM 654 C CA . GLN A 1 92 ? 3.804 3.213 12.228 1.00 88.75 92 GLN A CA 1
ATOM 655 C C . GLN A 1 92 ? 2.513 3.816 12.803 1.00 88.75 92 GLN A C 1
ATOM 657 O O . GLN A 1 92 ? 1.418 3.574 12.305 1.00 88.75 92 GLN A O 1
ATOM 662 N N . GLY A 1 93 ? 2.634 4.676 13.819 1.00 84.62 93 GLY A N 1
ATOM 663 C CA . GLY A 1 93 ? 1.499 5.422 14.387 1.00 84.62 93 GLY A CA 1
ATOM 664 C C . GLY A 1 93 ? 0.774 4.745 15.558 1.00 84.62 93 GLY A C 1
ATOM 665 O O . GLY A 1 93 ? -0.162 5.340 16.098 1.00 84.62 93 GLY A O 1
ATOM 666 N N . GLY A 1 94 ? 1.219 3.555 15.984 1.00 85.75 94 GLY A N 1
ATOM 667 C CA . GLY A 1 94 ? 0.709 2.852 17.171 1.00 85.75 94 GLY A CA 1
ATOM 668 C C . GLY A 1 94 ? -0.801 2.609 17.107 1.00 85.75 94 GLY A C 1
ATOM 669 O O . GLY A 1 94 ? -1.331 2.284 16.050 1.00 85.75 94 GLY A O 1
ATOM 670 N N . ASP A 1 95 ? -1.513 2.856 18.207 1.00 84.44 95 ASP A N 1
ATOM 671 C CA . ASP A 1 95 ? -2.966 2.629 18.335 1.00 84.44 95 ASP A CA 1
ATOM 672 C C . ASP A 1 95 ? -3.841 3.447 17.368 1.00 84.44 95 ASP A C 1
ATOM 674 O O . ASP A 1 95 ? -5.059 3.275 17.325 1.00 84.44 95 ASP A O 1
ATOM 678 N N . LYS A 1 96 ? -3.254 4.378 16.605 1.00 84.38 96 LYS A N 1
ATOM 679 C CA . LYS A 1 96 ? -3.949 5.122 15.545 1.00 84.38 96 LYS A CA 1
ATOM 680 C C . LYS A 1 96 ? -3.860 4.431 14.184 1.00 84.38 96 LYS A C 1
ATOM 682 O O . LYS A 1 96 ? -4.574 4.839 13.271 1.00 84.38 96 LYS A O 1
ATOM 687 N N . ASN A 1 97 ? -3.003 3.422 14.038 1.00 86.25 97 ASN A N 1
ATOM 688 C CA . ASN A 1 97 ? -2.834 2.696 12.791 1.00 86.25 97 ASN A CA 1
ATOM 689 C C . ASN A 1 97 ? -4.027 1.744 12.556 1.00 86.25 97 ASN A C 1
ATOM 691 O O . ASN A 1 97 ? -4.277 0.876 13.395 1.00 86.25 97 ASN A O 1
ATOM 695 N N . PRO A 1 98 ? -4.759 1.863 11.434 1.00 83.44 98 PRO A N 1
ATOM 696 C CA . PRO A 1 98 ? -5.909 1.005 11.149 1.00 83.44 98 PRO A CA 1
ATOM 697 C C . PRO A 1 98 ? -5.568 -0.486 11.103 1.00 83.44 98 PRO A C 1
ATOM 699 O O . PRO A 1 98 ? -6.356 -1.293 11.590 1.00 83.44 98 PRO A O 1
ATOM 702 N N . PHE A 1 99 ? -4.391 -0.845 10.583 1.00 84.94 99 PHE A N 1
ATOM 703 C CA . PHE A 1 99 ? -3.936 -2.229 10.531 1.00 84.94 99 PHE A CA 1
ATOM 704 C C . PHE A 1 99 ? -3.716 -2.788 11.938 1.00 84.94 99 PHE A C 1
ATOM 706 O O . PHE A 1 99 ? -4.281 -3.823 12.280 1.00 84.94 99 PHE A O 1
ATOM 713 N N . LEU A 1 100 ? -2.996 -2.063 12.801 1.00 87.38 100 LEU A N 1
ATOM 714 C CA . LEU A 1 100 ? -2.783 -2.493 14.189 1.00 87.38 100 LEU A CA 1
ATOM 715 C C . LEU A 1 100 ? -4.098 -2.602 14.974 1.00 87.38 100 LEU A C 1
ATOM 717 O O . LEU A 1 100 ? -4.256 -3.515 15.777 1.00 87.38 100 LEU A O 1
ATOM 721 N N . LYS A 1 101 ? -5.067 -1.715 14.722 1.00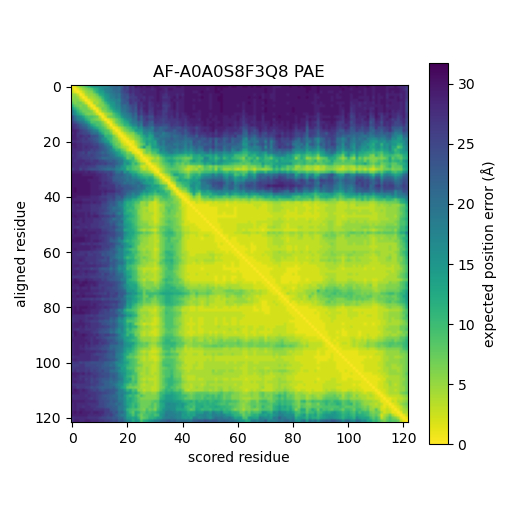 86.06 101 LYS A N 1
ATOM 722 C CA . LYS A 1 101 ? -6.379 -1.766 15.386 1.00 86.06 101 LYS A CA 1
ATOM 723 C C . LYS A 1 101 ? -7.259 -2.920 14.911 1.00 86.06 101 LYS A C 1
ATOM 725 O O . LYS A 1 101 ? -7.971 -3.488 15.733 1.00 86.06 101 LYS A O 1
ATOM 730 N N . LYS A 1 102 ? -7.277 -3.204 13.604 1.00 80.56 102 LYS A N 1
ATOM 731 C CA . LYS A 1 102 ? -8.158 -4.223 13.011 1.00 80.56 102 LYS A CA 1
ATOM 732 C C . LYS A 1 102 ? -7.556 -5.626 13.123 1.00 80.56 102 LYS A C 1
ATOM 734 O O . LYS A 1 102 ? -8.267 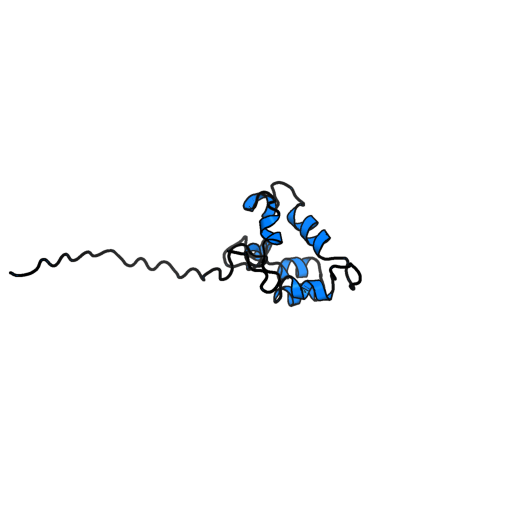-6.550 13.494 1.00 80.56 102 LYS A O 1
ATOM 739 N N . TYR A 1 103 ? -6.259 -5.758 12.859 1.00 80.88 103 TYR A N 1
ATOM 740 C CA . TYR A 1 103 ? -5.560 -7.041 12.731 1.00 80.88 103 TYR A CA 1
ATOM 741 C C . TYR A 1 103 ? -4.581 -7.327 13.870 1.00 80.88 103 TYR A C 1
ATOM 743 O O . TYR A 1 103 ? -3.939 -8.370 13.880 1.00 80.88 103 TYR A O 1
ATOM 751 N N . GLY A 1 104 ? -4.386 -6.403 14.816 1.00 86.62 104 GLY A N 1
ATOM 752 C CA . GLY A 1 104 ? -3.466 -6.616 15.940 1.00 86.62 104 GLY A CA 1
ATOM 753 C C . GLY A 1 104 ? -1.994 -6.758 15.537 1.00 86.62 104 GLY A C 1
ATOM 754 O O . GLY A 1 104 ? -1.186 -7.209 16.344 1.00 86.62 104 GLY A O 1
ATOM 755 N N . GLY A 1 105 ? -1.635 -6.390 14.304 1.00 85.12 105 GLY A N 1
ATOM 756 C CA . GLY A 1 105 ? -0.297 -6.634 13.769 1.00 85.12 105 GLY A CA 1
ATOM 757 C C . GLY A 1 105 ? -0.073 -8.057 13.244 1.00 85.12 105 GLY A C 1
ATOM 758 O O . GLY A 1 105 ? 1.080 -8.448 13.086 1.00 85.12 105 GLY A O 1
ATOM 759 N N . ASP A 1 106 ? -1.131 -8.836 12.998 1.00 84.31 106 ASP A N 1
ATOM 760 C CA . ASP A 1 106 ? -1.016 -10.212 12.515 1.00 84.31 106 ASP A CA 1
ATOM 761 C C . ASP A 1 106 ? -0.415 -10.274 11.103 1.00 84.31 106 ASP A C 1
ATOM 763 O O . ASP A 1 106 ? -1.039 -9.879 10.113 1.00 84.31 106 ASP A O 1
ATOM 767 N N . CYS A 1 107 ? 0.807 -10.806 11.019 1.00 82.31 107 CYS A N 1
ATOM 768 C CA . CYS A 1 107 ? 1.566 -10.974 9.785 1.00 82.31 107 CYS A CA 1
ATOM 769 C C . CYS A 1 107 ? 0.839 -11.848 8.750 1.00 82.31 107 CYS A C 1
ATOM 771 O O . CYS A 1 107 ? 1.047 -11.663 7.549 1.00 82.31 107 CYS A O 1
ATOM 773 N N . SER A 1 108 ? 0.011 -12.800 9.193 1.00 78.88 108 SER A N 1
ATOM 774 C CA . SER A 1 108 ? -0.703 -13.720 8.299 1.00 78.88 108 SER A CA 1
ATOM 775 C C . SER A 1 108 ? -1.740 -13.002 7.435 1.00 78.88 108 SER A C 1
ATOM 777 O O . SER A 1 108 ? -1.930 -13.391 6.287 1.00 78.88 108 SER A O 1
ATOM 779 N N . SER A 1 109 ? -2.257 -11.857 7.902 1.00 78.12 109 SER A N 1
ATOM 780 C CA . SER A 1 109 ? -3.165 -10.976 7.147 1.00 78.12 109 SER A CA 1
ATOM 781 C C . SER A 1 109 ? -2.597 -10.513 5.796 1.00 78.12 109 SER A C 1
ATOM 783 O O . SER A 1 109 ? -3.341 -10.034 4.950 1.00 78.12 109 SER A O 1
ATOM 785 N N . CYS A 1 110 ? -1.279 -10.634 5.588 1.00 77.00 110 CYS A N 1
ATOM 786 C CA . CYS A 1 110 ? -0.634 -10.403 4.295 1.00 77.00 110 CYS A CA 1
ATOM 787 C C . CYS A 1 110 ? 0.194 -11.604 3.804 1.00 77.00 110 CYS A C 1
ATOM 789 O O . CYS A 1 110 ? 0.332 -11.810 2.604 1.00 77.00 110 CYS A O 1
ATOM 791 N N . HIS A 1 111 ? 0.806 -12.380 4.701 1.00 78.38 111 HIS A N 1
ATOM 792 C CA . HIS A 1 111 ? 1.715 -13.464 4.310 1.00 78.38 111 HIS A CA 1
ATOM 793 C C . HIS A 1 111 ? 1.021 -14.789 3.973 1.00 78.38 111 HIS A C 1
ATOM 795 O O . HIS A 1 111 ? 1.680 -15.668 3.423 1.00 78.38 111 HIS A O 1
ATOM 801 N N . SER A 1 112 ? -0.274 -14.914 4.262 1.00 75.44 112 SER A N 1
ATOM 802 C CA . SER A 1 112 ? -1.128 -16.044 3.862 1.00 75.44 112 SER A CA 1
ATOM 803 C C . SER A 1 112 ? -1.998 -15.702 2.649 1.00 75.44 112 SER A C 1
ATOM 805 O O . SER A 1 112 ? -3.095 -16.226 2.494 1.00 75.44 112 SER A O 1
ATOM 807 N N . MET A 1 113 ? -1.557 -14.746 1.827 1.00 70.88 113 MET A N 1
ATOM 808 C CA . MET A 1 113 ? -2.236 -14.420 0.577 1.00 70.88 113 MET A CA 1
ATOM 809 C C . MET A 1 113 ? -1.665 -15.252 -0.569 1.00 70.88 113 MET A C 1
ATOM 811 O O . MET A 1 113 ? -0.447 -15.414 -0.679 1.00 70.88 113 MET A O 1
ATOM 815 N N . ASP A 1 114 ? -2.530 -15.686 -1.481 1.00 71.38 114 ASP A N 1
ATOM 816 C CA . ASP A 1 114 ? -2.123 -16.317 -2.731 1.00 71.38 114 ASP A CA 1
ATOM 817 C C . ASP A 1 114 ? -1.317 -15.310 -3.574 1.00 71.38 114 ASP A C 1
ATOM 819 O O . ASP A 1 114 ? -1.843 -14.268 -3.964 1.00 71.38 114 ASP A O 1
ATOM 823 N N . PRO A 1 115 ? -0.050 -15.591 -3.919 1.00 67.81 115 PRO A N 1
ATOM 824 C CA . PRO A 1 115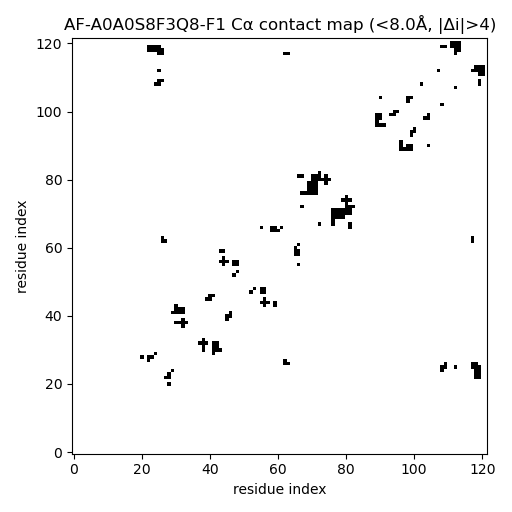 ? 0.794 -14.658 -4.666 1.00 67.81 115 PRO A CA 1
ATOM 825 C C . PRO A 1 115 ? 0.340 -14.431 -6.118 1.00 67.81 115 PRO A C 1
ATOM 827 O O . PRO A 1 115 ? 0.855 -13.533 -6.786 1.00 67.81 115 PRO A O 1
ATOM 830 N N . SER A 1 116 ? -0.580 -15.249 -6.640 1.00 67.94 116 SER A N 1
ATOM 831 C CA . SER A 1 116 ? -1.113 -15.112 -7.998 1.00 67.94 116 SER A CA 1
ATOM 832 C C . SER A 1 116 ? -2.334 -14.193 -8.077 1.00 67.94 116 SER A C 1
ATOM 834 O O . SER A 1 116 ? -2.523 -13.515 -9.091 1.00 67.94 116 SER A O 1
ATOM 836 N N . SER A 1 117 ? -3.125 -14.130 -7.005 1.00 65.00 117 SER A N 1
ATOM 837 C CA . SER A 1 117 ? -4.387 -13.385 -6.942 1.00 65.00 117 SER A CA 1
ATOM 838 C C . SER A 1 117 ? -4.407 -12.286 -5.873 1.00 65.00 117 SER A C 1
ATOM 840 O O . SER A 1 117 ? -5.238 -11.383 -5.945 1.00 65.00 117 SER A O 1
ATOM 842 N N . TRP A 1 118 ? -3.475 -12.337 -4.919 1.00 62.31 118 TRP A N 1
ATOM 843 C CA . TRP A 1 118 ? -3.362 -11.482 -3.732 1.00 62.31 118 TRP A CA 1
ATOM 844 C C . TRP A 1 118 ? -4.609 -11.491 -2.840 1.00 62.31 118 TRP A C 1
ATOM 846 O O . TRP A 1 118 ? -4.903 -10.517 -2.142 1.00 62.31 118 TRP A O 1
ATOM 856 N N . GLN A 1 119 ? -5.329 -12.612 -2.876 1.00 60.25 119 GLN A N 1
ATOM 857 C CA . GLN A 1 119 ? -6.476 -12.929 -2.030 1.00 60.25 119 GLN A CA 1
ATOM 858 C C . GLN A 1 119 ? -6.009 -13.730 -0.810 1.00 60.25 119 GLN A C 1
ATOM 860 O O . GLN A 1 119 ? -5.004 -14.433 -0.898 1.00 60.25 119 GLN A O 1
ATOM 865 N N . ALA A 1 120 ? -6.713 -13.626 0.319 1.00 54.94 120 ALA A N 1
ATOM 866 C CA . ALA A 1 120 ? -6.451 -14.476 1.480 1.00 54.94 120 ALA A CA 1
ATOM 867 C C . ALA A 1 120 ? -6.745 -15.954 1.146 1.00 54.94 120 ALA A C 1
ATOM 869 O O . ALA A 1 120 ? -7.720 -16.243 0.454 1.00 54.94 120 ALA A O 1
ATOM 870 N N . GLU A 1 121 ? -5.898 -16.878 1.606 1.00 51.19 121 GLU A N 1
ATOM 871 C CA . GLU A 1 121 ? -6.148 -18.322 1.504 1.00 51.19 121 GLU A CA 1
ATOM 872 C C . GLU A 1 121 ? -7.281 -18.733 2.477 1.00 51.19 121 GLU A C 1
ATOM 874 O O . GLU A 1 121 ? -7.244 -18.351 3.649 1.00 51.19 121 GLU A O 1
ATOM 879 N N . GLU A 1 122 ? -8.295 -19.466 1.984 1.00 50.28 122 GLU A N 1
ATOM 880 C CA . GLU A 1 122 ? -9.459 -19.954 2.765 1.00 50.28 122 GLU A CA 1
ATOM 881 C C . GLU A 1 122 ? -9.122 -21.069 3.773 1.00 50.28 122 GLU A C 1
ATOM 883 O O . GLU A 1 122 ? -8.323 -21.976 3.433 1.00 50.28 122 GLU A O 1
#

Radius of gyration: 20.87 Å; Cα contacts (8 Å, |Δi|>4): 122; chains: 1; bounding box: 76×48×30 Å

pLDDT: mean 72.17, std 17.05, range [36.69, 94.75]

Sequence (122 aa):
MAPLIALSLLGFGAAGAALADDYPEGCVSCHVGDEPKPAAAYRLDLQLAEIGHGKGGERTKEIPTGCYRCHASDGEGAAGALGPYIHVVHFQGGDKNPFLKKYGGDCSSCHSMDPSSWQAEE

Foldseek 3Di:
DDDDDDDDDDDPPPPDDDDDPPFPLFPCNQQVQDDDPPSQVNPQLNVCVVVVVDCRSVQVVPPPVSVCCAQPCVLPGVGHHPPVVVCCLQCPPPPVRPNCVPPVPDPLSQVQADPVRRGHDD

Mean predicted aligned error: 12.33 Å

Secondary structure (DSSP, 8-state):
-----------------PPP-SSTTSTTTTTS--STTTHHHH-HHHHHHHTT-TTHHHHGGGTTHHHHTTS-TTS-SSS--HHHHHHHHHHTTGGG-HHHHHHTT-THHHHTB-TTT-PBP-